Protein AF-A0A0M8VYR4-F1 (afdb_monomer)

Mean predicted aligned error: 5.16 Å

pLDDT: mean 91.38, std 10.71, range [46.81, 98.62]

Sequence (71 aa):
MPLIVDDRGTLQVAAVDVSKLLRTVGARWLHLVEAGEQGLDEDTVAALTIELAKLADRIDVACIAHSSGAP

Nearest PDB structures (foldseek):
  7a0g-assembly1_GGG  TM=6.520E-01  e=5.287E+00  Serratia marcescens
  7q21-assembly1_k  TM=5.367E-01  e=3.548E+00  Corynebacterium glutamicum ATCC 13032
  8q47-assembly1_A  TM=3.694E-01  e=1.225E+00  Bos taurus

Foldseek 3Di:
DDWDQDPVRDTDDDLVVQLVVLLVVLVVLQVCVVVVPPPDDNVVSVVSNVVSNVVSVVSVVVVVCVVVPDD

Radius of gyration: 15.95 Å; Cα contacts (8 Å, |Δi|>4): 56; chains: 1; bounding box: 37×24×41 Å

Secondary structure (DSSP, 8-state):
--EEE-TTS-EEE-HHHHHHHHHHHHHHHHHHHHTT-TT--HHHHHHHHHHHHHHHHHHHHHHHHHHHS--

Solvent-accessible surface area (backbone atoms only — not comparable t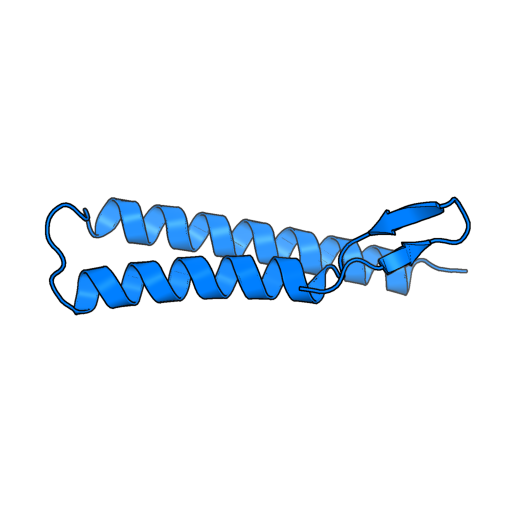o full-atom values): 4148 Å² total; per-residue (Å²): 135,72,77,42,72,47,101,85,71,48,81,41,65,59,64,69,59,52,33,50,47,36,45,48,52,32,53,51,51,53,50,41,52,76,71,64,49,84,94,64,56,66,68,60,52,51,54,52,28,51,52,33,43,54,52,24,52,53,51,53,51,53,50,50,53,53,68,74,65,61,132

Structure (mmCIF, N/CA/C/O backbone):
data_AF-A0A0M8VYR4-F1
#
_entry.id   AF-A0A0M8VYR4-F1
#
loop_
_atom_site.group_PDB
_atom_site.id
_atom_site.type_symbol
_atom_site.label_atom_id
_atom_site.label_alt_id
_atom_site.label_comp_id
_atom_site.label_asym_id
_atom_site.label_entity_id
_atom_site.label_seq_id
_atom_site.pdbx_PDB_ins_code
_atom_site.Cartn_x
_atom_site.Cartn_y
_atom_site.Cartn_z
_atom_site.occupancy
_atom_site.B_iso_or_equiv
_atom_site.auth_seq_id
_atom_site.auth_comp_id
_atom_site.auth_asym_id
_atom_site.auth_atom_id
_atom_site.pdbx_PDB_model_num
ATOM 1 N N . MET A 1 1 ? -3.595 -8.003 -11.159 1.00 68.00 1 MET A N 1
ATOM 2 C CA . MET A 1 1 ? -2.204 -7.578 -11.389 1.00 68.00 1 MET A CA 1
ATOM 3 C C . MET A 1 1 ? -1.629 -8.493 -12.458 1.00 68.00 1 MET A C 1
ATOM 5 O O . MET A 1 1 ? -1.550 -9.689 -12.194 1.00 68.00 1 MET A O 1
ATOM 9 N N . PRO A 1 2 ? -1.401 -8.000 -13.684 1.00 76.75 2 PRO A N 1
ATOM 10 C CA . PRO A 1 2 ? -0.922 -8.834 -14.779 1.00 76.75 2 PRO A CA 1
ATOM 11 C C . PRO A 1 2 ? 0.565 -9.159 -14.601 1.00 76.75 2 PRO A C 1
ATOM 13 O O . PRO A 1 2 ? 1.348 -8.310 -14.181 1.00 76.75 2 PRO A O 1
ATOM 16 N N . LEU A 1 3 ? 0.940 -10.394 -14.927 1.00 84.00 3 LEU A N 1
ATOM 17 C CA . LEU A 1 3 ? 2.337 -10.790 -15.073 1.00 84.00 3 LEU A CA 1
ATOM 18 C C . LEU A 1 3 ? 2.790 -10.446 -16.492 1.00 84.00 3 LEU A C 1
ATOM 20 O O . LEU A 1 3 ? 2.074 -10.718 -17.456 1.00 84.00 3 LEU A O 1
ATOM 24 N N . ILE A 1 4 ? 3.967 -9.848 -16.607 1.00 86.56 4 ILE A N 1
ATOM 25 C CA . ILE A 1 4 ? 4.601 -9.460 -17.867 1.00 86.56 4 ILE A CA 1
ATOM 26 C C . ILE A 1 4 ? 5.773 -10.412 -18.083 1.00 86.56 4 ILE A C 1
ATOM 28 O O . ILE A 1 4 ? 6.532 -10.658 -17.156 1.00 86.56 4 ILE A O 1
ATOM 32 N N . VAL A 1 5 ? 5.933 -10.963 -19.280 1.00 86.44 5 VAL A N 1
ATOM 33 C CA . VAL A 1 5 ? 7.113 -11.770 -19.620 1.00 86.44 5 VAL A CA 1
ATOM 34 C C . VAL A 1 5 ? 8.128 -10.847 -20.289 1.00 86.44 5 VAL A C 1
ATOM 36 O O . VAL A 1 5 ? 7.760 -10.142 -21.227 1.00 86.44 5 VAL A O 1
ATOM 39 N N . ASP A 1 6 ? 9.371 -10.822 -19.807 1.00 85.62 6 ASP A N 1
ATOM 40 C CA . ASP A 1 6 ? 10.456 -10.082 -20.466 1.00 85.62 6 ASP A CA 1
ATOM 41 C C . ASP A 1 6 ? 11.128 -10.891 -21.591 1.00 85.62 6 ASP A C 1
ATOM 43 O O . ASP A 1 6 ? 10.865 -12.081 -21.775 1.00 85.62 6 ASP A O 1
ATOM 47 N N . ASP A 1 7 ? 12.040 -10.257 -22.333 1.00 88.25 7 ASP A N 1
ATOM 48 C CA . ASP A 1 7 ? 12.750 -10.871 -23.469 1.00 88.25 7 ASP A CA 1
ATOM 49 C C . ASP A 1 7 ? 13.610 -12.090 -23.080 1.00 88.25 7 ASP A C 1
ATOM 51 O O . ASP A 1 7 ? 14.079 -12.832 -23.946 1.00 88.25 7 ASP A O 1
ATOM 55 N N . ARG A 1 8 ? 13.835 -12.316 -21.779 1.00 89.50 8 ARG A N 1
ATOM 56 C CA . ARG A 1 8 ? 14.566 -13.472 -21.237 1.00 89.50 8 ARG A CA 1
ATOM 57 C C . ARG A 1 8 ? 13.631 -14.568 -20.723 1.00 89.50 8 ARG A C 1
ATOM 59 O O . ARG A 1 8 ? 14.112 -15.575 -20.209 1.00 89.50 8 ARG A O 1
ATOM 66 N N . GLY A 1 9 ? 12.316 -14.390 -20.854 1.00 89.50 9 GLY A N 1
ATOM 67 C CA . GLY A 1 9 ? 11.310 -15.320 -20.347 1.00 89.50 9 GLY A CA 1
ATOM 68 C C . GLY A 1 9 ? 11.055 -15.197 -18.842 1.00 89.50 9 GLY A C 1
ATOM 69 O O . GLY A 1 9 ? 10.412 -16.077 -18.268 1.00 89.50 9 GLY A O 1
ATOM 70 N N . THR A 1 10 ? 11.545 -14.139 -18.187 1.00 91.19 10 THR A N 1
ATOM 71 C CA . THR A 1 10 ? 11.311 -13.926 -16.752 1.00 91.19 10 THR A CA 1
ATOM 72 C C . THR A 1 10 ? 9.955 -13.269 -16.544 1.00 91.19 10 THR A C 1
ATOM 74 O O . THR A 1 10 ? 9.585 -12.335 -17.255 1.00 91.19 10 THR A O 1
ATOM 77 N N . LEU A 1 11 ? 9.215 -13.744 -15.542 1.00 90.94 11 LEU A N 1
ATOM 78 C CA . LEU A 1 11 ? 7.969 -13.118 -15.122 1.00 90.94 11 LEU A CA 1
ATOM 79 C C . LEU A 1 11 ? 8.266 -11.887 -14.268 1.00 90.94 11 LEU A C 1
ATOM 81 O O . LEU A 1 11 ? 8.895 -11.976 -13.216 1.00 90.94 11 LEU A O 1
ATOM 85 N N . GLN A 1 12 ? 7.765 -10.753 -14.725 1.00 88.81 12 GLN A N 1
ATOM 86 C CA . GLN A 1 12 ? 7.863 -9.447 -14.105 1.00 88.81 12 GLN A CA 1
ATOM 87 C C . GLN A 1 12 ? 6.472 -8.962 -13.692 1.00 88.81 12 GLN A C 1
ATOM 89 O O . GLN A 1 12 ? 5.444 -9.363 -14.245 1.00 88.81 12 GLN A O 1
ATOM 94 N N . VAL A 1 13 ? 6.443 -8.049 -12.731 1.00 91.25 13 VAL A N 1
ATOM 95 C CA . VAL A 1 13 ? 5.252 -7.280 -12.364 1.00 91.25 13 VAL A CA 1
ATOM 96 C C . VAL A 1 13 ? 5.601 -5.809 -12.505 1.00 91.25 13 VAL A C 1
ATOM 98 O O . VAL A 1 13 ? 6.703 -5.395 -12.144 1.00 91.25 13 VAL A O 1
ATOM 101 N N . ALA A 1 14 ? 4.665 -5.008 -13.011 1.00 90.44 14 ALA A N 1
ATOM 102 C CA . ALA A 1 14 ? 4.861 -3.570 -13.076 1.00 90.44 14 ALA A CA 1
ATOM 103 C C . ALA A 1 14 ? 5.035 -3.001 -11.659 1.00 90.44 14 ALA A C 1
ATOM 105 O O . ALA A 1 14 ? 4.178 -3.175 -10.794 1.00 90.44 14 ALA A O 1
ATOM 106 N N . ALA A 1 15 ? 6.134 -2.287 -11.424 1.00 92.31 15 ALA A N 1
ATOM 107 C CA . ALA A 1 15 ? 6.437 -1.722 -10.112 1.00 92.31 15 ALA A CA 1
ATOM 108 C C . ALA A 1 15 ? 5.314 -0.815 -9.582 1.00 92.31 15 ALA A C 1
ATOM 110 O O . ALA A 1 15 ? 4.966 -0.896 -8.408 1.00 92.31 15 ALA A O 1
ATOM 111 N N . VAL A 1 16 ? 4.670 -0.042 -10.467 1.00 92.31 16 VAL A N 1
ATOM 112 C CA . VAL A 1 16 ? 3.505 0.792 -10.127 1.00 92.31 16 VAL A CA 1
ATOM 113 C C . VAL A 1 16 ? 2.344 -0.023 -9.552 1.00 92.31 16 VAL A C 1
ATOM 115 O O . VAL A 1 16 ? 1.670 0.439 -8.631 1.00 92.31 16 VAL A O 1
ATOM 118 N N . ASP A 1 17 ? 2.129 -1.248 -10.036 1.00 94.31 17 ASP A N 1
ATOM 119 C CA . ASP A 1 17 ? 1.077 -2.119 -9.518 1.00 94.31 17 ASP A CA 1
ATOM 120 C C . ASP A 1 17 ? 1.433 -2.639 -8.123 1.00 94.31 17 ASP A C 1
ATOM 122 O O . ASP A 1 17 ? 0.560 -2.704 -7.255 1.00 94.31 17 ASP A O 1
ATOM 126 N N . VAL A 1 18 ? 2.712 -2.945 -7.875 1.00 95.44 18 VAL A N 1
ATOM 127 C CA . VAL A 1 18 ? 3.200 -3.356 -6.550 1.00 95.44 18 VAL A CA 1
ATOM 128 C C . VAL A 1 18 ? 3.077 -2.204 -5.555 1.00 95.44 18 VAL A C 1
ATOM 130 O O . VAL A 1 18 ? 2.465 -2.368 -4.499 1.00 95.44 18 VAL A O 1
ATOM 133 N N . SER A 1 19 ? 3.580 -1.017 -5.897 1.00 97.00 19 SER A N 1
ATOM 134 C CA . SER A 1 19 ? 3.491 0.170 -5.042 1.00 97.00 19 SER A CA 1
ATOM 135 C C . SER A 1 19 ? 2.034 0.552 -4.750 1.00 97.00 19 SER A C 1
ATOM 137 O O . SER A 1 19 ? 1.687 0.891 -3.616 1.00 97.00 19 SER A O 1
ATOM 139 N N . LYS A 1 20 ? 1.139 0.447 -5.744 1.00 96.69 20 LYS A N 1
ATOM 140 C CA . LYS A 1 20 ? -0.304 0.670 -5.557 1.00 96.69 20 LYS A CA 1
ATOM 141 C C . LYS A 1 20 ? -0.936 -0.383 -4.648 1.00 96.69 20 LYS A C 1
ATOM 143 O O . LYS A 1 20 ? -1.767 -0.033 -3.807 1.00 96.69 20 LYS A O 1
ATOM 148 N N . LEU A 1 21 ? -0.555 -1.652 -4.792 1.00 97.44 21 LEU A N 1
ATOM 149 C CA . LEU A 1 21 ? -1.043 -2.734 -3.939 1.00 97.44 21 LEU A CA 1
ATOM 150 C C . LEU A 1 21 ? -0.658 -2.498 -2.475 1.00 97.44 21 LEU A C 1
ATOM 152 O O . LEU A 1 21 ? -1.534 -2.550 -1.617 1.00 97.44 21 LEU A O 1
ATOM 156 N N . LEU A 1 22 ? 0.608 -2.171 -2.197 1.00 98.19 22 LEU A N 1
ATOM 157 C CA . LEU A 1 22 ? 1.089 -1.886 -0.838 1.00 98.19 22 LEU A CA 1
ATOM 158 C C . LEU A 1 22 ? 0.289 -0.749 -0.184 1.00 98.19 22 LEU A C 1
ATOM 160 O O . LEU A 1 22 ? -0.207 -0.900 0.933 1.00 98.19 22 LEU A O 1
ATOM 164 N N . ARG A 1 23 ? 0.078 0.353 -0.915 1.00 98.25 23 ARG A N 1
ATOM 165 C CA . ARG A 1 23 ? -0.735 1.488 -0.442 1.00 98.25 23 ARG A CA 1
ATOM 166 C C . ARG A 1 23 ? -2.201 1.099 -0.213 1.00 98.25 23 ARG A C 1
ATOM 168 O O . ARG A 1 23 ? -2.797 1.507 0.779 1.00 98.25 23 ARG A O 1
ATOM 175 N N . THR A 1 24 ? -2.770 0.270 -1.089 1.00 98.12 24 THR A N 1
ATOM 176 C CA . THR A 1 24 ? -4.158 -0.213 -0.967 1.00 98.12 24 THR A CA 1
ATOM 177 C C . THR A 1 24 ? -4.342 -1.117 0.252 1.00 98.12 24 THR A C 1
ATOM 179 O O . THR A 1 24 ? -5.359 -1.023 0.936 1.00 98.12 24 THR A O 1
ATOM 182 N N . VAL A 1 25 ? -3.368 -1.983 0.542 1.00 98.25 25 VAL A N 1
ATOM 183 C CA . VAL A 1 25 ? -3.400 -2.865 1.716 1.00 98.25 25 VAL A CA 1
ATOM 184 C C . VAL A 1 25 ? -3.403 -2.045 3.006 1.00 98.25 25 VAL A C 1
ATOM 186 O O . VAL A 1 25 ? -4.285 -2.254 3.836 1.00 98.25 25 VAL A O 1
ATOM 189 N N . GLY A 1 26 ? -2.493 -1.074 3.136 1.00 97.56 26 GLY A N 1
ATOM 190 C CA . GLY A 1 26 ? -2.453 -0.186 4.301 1.00 97.56 26 GLY A CA 1
ATOM 191 C C . GLY A 1 26 ? -3.750 0.609 4.482 1.00 97.56 26 GLY A C 1
ATOM 192 O O . GLY A 1 26 ? -4.345 0.591 5.555 1.00 97.56 26 GLY A O 1
ATOM 193 N N . ALA A 1 27 ? -4.263 1.216 3.405 1.00 97.62 27 ALA A N 1
ATOM 194 C CA . ALA A 1 27 ? -5.534 1.944 3.440 1.00 97.62 27 ALA A CA 1
ATOM 195 C C . ALA A 1 27 ? -6.714 1.053 3.864 1.00 97.62 27 ALA A C 1
ATOM 197 O O . ALA A 1 27 ? -7.577 1.478 4.629 1.00 97.62 27 ALA A O 1
ATOM 198 N N . ARG A 1 28 ? -6.745 -0.205 3.405 1.00 97.88 28 ARG A N 1
ATOM 199 C CA . ARG A 1 28 ? -7.782 -1.159 3.807 1.00 97.88 28 ARG A CA 1
ATOM 200 C C . ARG A 1 28 ? -7.684 -1.517 5.287 1.00 97.88 28 ARG A C 1
ATOM 202 O O . ARG A 1 28 ? -8.721 -1.667 5.920 1.00 97.88 28 ARG A O 1
ATOM 209 N N . TRP A 1 29 ? -6.483 -1.682 5.835 1.00 97.62 29 TRP A N 1
ATOM 210 C CA . TRP A 1 29 ? -6.327 -1.963 7.262 1.00 97.62 29 TRP A CA 1
ATOM 211 C C . TRP 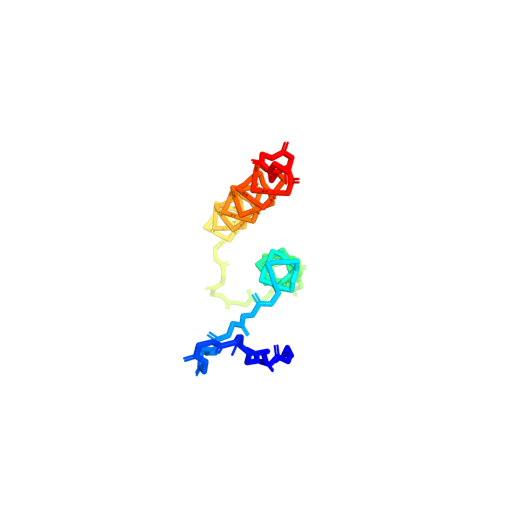A 1 29 ? -6.786 -0.796 8.129 1.00 97.62 29 TRP A C 1
ATOM 213 O O . TRP A 1 29 ? -7.544 -1.026 9.066 1.00 97.62 29 TRP A O 1
ATOM 223 N N . LEU A 1 30 ? -6.415 0.437 7.769 1.00 97.31 30 LEU A N 1
ATOM 224 C CA . LEU A 1 30 ? -6.919 1.637 8.444 1.00 97.31 30 LEU A CA 1
ATOM 225 C C . LEU A 1 30 ? -8.449 1.687 8.418 1.00 97.31 30 LEU A C 1
ATOM 227 O O . LEU A 1 30 ? -9.073 1.872 9.455 1.00 97.31 30 LEU A O 1
ATOM 231 N N . HIS A 1 31 ? -9.057 1.408 7.264 1.00 97.69 31 HIS A N 1
ATOM 232 C CA . HIS A 1 31 ? -10.512 1.395 7.146 1.00 97.69 31 HIS A CA 1
ATOM 233 C C . HIS A 1 31 ? -11.190 0.352 8.052 1.00 97.69 31 HIS A C 1
ATOM 235 O O . HIS A 1 31 ? -12.274 0.597 8.571 1.00 97.69 31 HIS A O 1
ATOM 241 N N . LEU A 1 32 ? -10.569 -0.815 8.259 1.00 97.75 32 LEU A N 1
ATOM 242 C CA . LEU A 1 32 ? -11.103 -1.833 9.172 1.00 97.75 32 LEU A CA 1
ATOM 243 C C . LEU A 1 32 ? -11.019 -1.378 10.636 1.00 97.75 32 LEU A C 1
ATOM 245 O O . LEU A 1 32 ? -11.965 -1.600 11.389 1.00 97.75 32 LEU A O 1
ATOM 249 N N . VAL A 1 33 ? -9.930 -0.705 11.022 1.00 97.44 33 VAL A N 1
ATOM 250 C CA . VAL A 1 33 ? -9.800 -0.096 12.357 1.00 97.44 33 VAL A CA 1
ATOM 251 C C . VAL A 1 33 ? -10.868 0.982 12.561 1.00 97.44 33 VAL A C 1
ATOM 253 O O . VAL A 1 33 ? -11.586 0.946 13.556 1.00 97.44 33 VAL A O 1
ATOM 256 N N . GLU A 1 34 ? -11.052 1.879 11.589 1.00 95.69 34 GLU A N 1
ATOM 257 C CA . GLU A 1 34 ? -12.099 2.914 11.614 1.00 95.69 34 GLU A CA 1
ATOM 258 C C . GLU A 1 34 ? -13.515 2.322 11.700 1.00 95.69 34 GLU A C 1
ATOM 260 O O . GLU A 1 34 ? -14.398 2.898 12.336 1.00 95.69 34 GLU A O 1
ATOM 265 N N . ALA A 1 35 ? -13.738 1.160 11.080 1.00 97.44 35 ALA A N 1
ATOM 266 C CA . ALA A 1 35 ? -15.002 0.429 11.139 1.00 97.44 35 ALA A CA 1
ATOM 267 C C . ALA A 1 35 ? -15.224 -0.320 12.470 1.00 97.44 35 ALA A C 1
ATOM 269 O O . ALA A 1 35 ? -16.292 -0.905 12.665 1.00 97.44 35 ALA A O 1
ATOM 270 N N . GLY A 1 36 ? 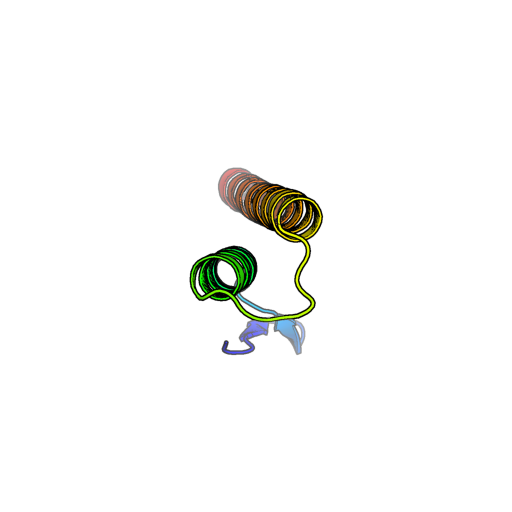-14.251 -0.302 13.387 1.00 95.69 36 GLY A N 1
ATOM 271 C CA . GLY A 1 36 ? -14.347 -0.942 14.699 1.00 95.69 36 GLY A CA 1
ATOM 272 C C . GLY A 1 36 ? -14.180 -2.463 14.670 1.00 95.69 36 GLY A C 1
ATOM 273 O O . GLY A 1 36 ? -14.699 -3.146 15.563 1.00 95.69 36 GLY A O 1
ATOM 274 N N . GLU A 1 37 ? -13.490 -3.003 13.657 1.00 96.19 37 GLU A N 1
ATOM 275 C CA . GLU A 1 37 ? -13.188 -4.435 13.601 1.00 96.19 37 GLU A CA 1
ATOM 276 C C . GLU A 1 37 ? -12.409 -4.898 14.832 1.00 96.19 37 GLU A C 1
ATOM 278 O O . GLU A 1 37 ? -11.462 -4.258 15.293 1.00 96.19 37 GLU A O 1
ATOM 283 N N . GLN A 1 38 ? -12.820 -6.042 15.372 1.00 92.44 38 GLN A N 1
ATOM 284 C CA . GLN A 1 38 ? -12.279 -6.549 16.627 1.00 92.44 38 GLN A CA 1
ATOM 285 C C . GLN A 1 38 ? -10.954 -7.280 16.393 1.00 92.44 38 GLN A C 1
ATOM 287 O O . GLN A 1 38 ? -10.790 -8.020 15.425 1.00 92.44 38 GLN A O 1
ATOM 292 N N . GLY A 1 39 ? -10.009 -7.116 17.320 1.00 91.06 39 GLY A N 1
ATOM 293 C CA . GLY A 1 39 ? -8.702 -7.779 17.253 1.00 91.06 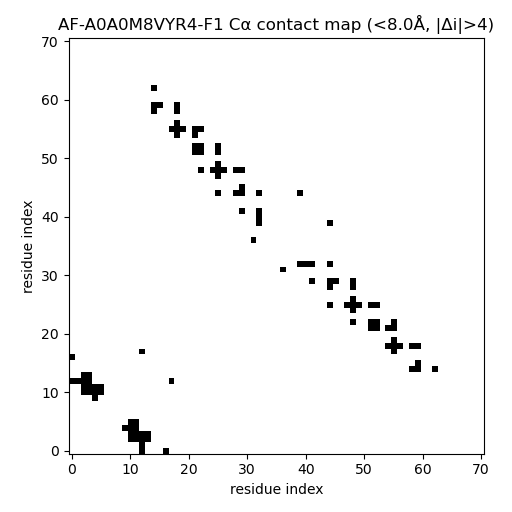39 GLY A CA 1
ATOM 294 C C . GLY A 1 39 ? -7.660 -7.064 16.388 1.00 91.06 39 GLY A C 1
ATOM 295 O O . GLY A 1 39 ? -6.594 -7.630 16.151 1.00 91.06 39 GLY A O 1
ATOM 296 N N . LEU A 1 40 ? -7.938 -5.835 15.945 1.00 94.88 40 LEU A N 1
ATOM 297 C CA . LEU A 1 40 ? -6.948 -4.946 15.344 1.00 94.88 40 LEU A CA 1
ATOM 298 C C . LEU A 1 40 ? -6.486 -3.917 16.379 1.00 94.88 40 LEU A C 1
ATOM 300 O O . LEU A 1 40 ? -7.295 -3.185 16.937 1.00 94.88 40 LEU A O 1
ATOM 304 N N . ASP A 1 41 ? -5.180 -3.872 16.624 1.00 96.38 41 ASP A N 1
ATOM 305 C CA . ASP A 1 41 ? -4.552 -2.817 17.416 1.00 96.38 41 ASP A CA 1
ATOM 306 C C . ASP A 1 41 ? -4.238 -1.613 16.514 1.00 96.38 41 ASP A C 1
ATOM 308 O O . ASP A 1 41 ? -3.544 -1.757 15.503 1.00 96.38 41 ASP A O 1
ATOM 312 N N . GLU A 1 42 ? -4.776 -0.440 16.861 1.00 96.88 42 GLU A N 1
ATOM 313 C CA . GLU A 1 42 ? -4.694 0.780 16.046 1.00 96.88 42 GLU A CA 1
A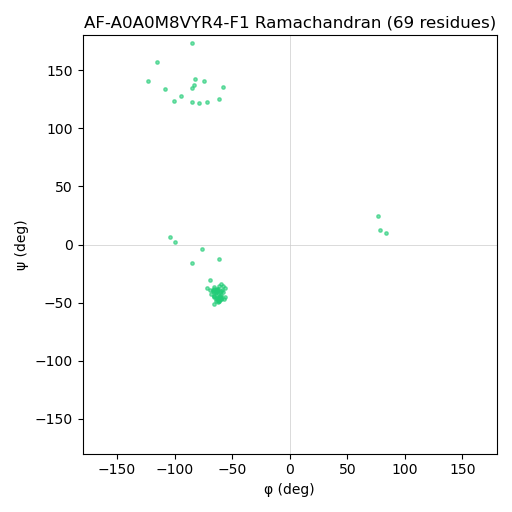TOM 314 C C . GLU A 1 42 ? -3.243 1.218 15.815 1.00 96.88 42 GLU A C 1
ATOM 316 O O . GLU A 1 42 ? -2.846 1.457 14.671 1.00 96.88 42 GLU A O 1
ATOM 321 N N . ASP A 1 43 ? -2.427 1.229 16.871 1.00 97.50 43 ASP A N 1
ATOM 322 C CA . ASP A 1 43 ? -1.020 1.630 16.799 1.00 97.50 43 ASP A CA 1
ATOM 323 C C . ASP A 1 43 ? -0.212 0.675 15.911 1.00 97.50 43 ASP A C 1
ATOM 325 O O . ASP A 1 43 ? 0.589 1.105 15.072 1.00 97.50 43 ASP A O 1
ATOM 329 N N . THR A 1 44 ? -0.454 -0.632 16.035 1.00 97.69 44 THR A N 1
ATOM 330 C CA . THR A 1 44 ? 0.177 -1.646 15.183 1.00 97.69 44 THR A CA 1
ATOM 331 C C . THR A 1 44 ? -0.218 -1.465 13.719 1.00 97.69 44 THR A C 1
ATOM 333 O O . THR A 1 44 ? 0.646 -1.494 12.837 1.00 97.69 44 THR A O 1
ATOM 336 N N . VAL A 1 45 ? -1.505 -1.255 13.427 1.00 98.12 45 VAL A N 1
ATOM 337 C CA . VAL A 1 45 ? -1.980 -1.033 12.052 1.00 98.12 45 VAL A CA 1
ATOM 338 C C . VAL A 1 45 ? -1.394 0.252 11.464 1.00 98.12 45 VAL A C 1
ATOM 340 O O . VAL A 1 45 ? -0.965 0.251 10.303 1.00 98.12 45 VAL A O 1
ATOM 343 N N . ALA A 1 46 ? -1.317 1.327 12.250 1.00 97.62 46 ALA A N 1
ATOM 344 C CA . ALA A 1 46 ? -0.699 2.580 11.834 1.00 97.62 46 ALA A CA 1
ATOM 345 C C . ALA A 1 46 ? 0.792 2.385 11.512 1.00 97.62 46 ALA A C 1
ATOM 347 O O . ALA A 1 46 ? 1.247 2.765 10.427 1.00 97.62 46 ALA A O 1
ATOM 348 N N . ALA A 1 47 ? 1.539 1.719 12.399 1.00 98.50 47 ALA A N 1
ATOM 349 C CA . ALA A 1 47 ? 2.955 1.427 12.196 1.00 98.50 47 ALA A CA 1
ATOM 350 C C . ALA A 1 47 ? 3.194 0.589 10.929 1.00 98.50 47 ALA A C 1
ATOM 352 O O . ALA A 1 47 ? 4.035 0.939 10.099 1.00 98.50 47 ALA A O 1
ATOM 353 N N . LEU A 1 48 ? 2.419 -0.479 10.727 1.00 98.38 48 LEU A N 1
ATOM 354 C CA . LEU A 1 48 ? 2.541 -1.323 9.536 1.00 98.38 48 LEU A CA 1
ATOM 355 C C . LEU A 1 48 ? 2.166 -0.576 8.251 1.00 98.38 48 LEU A C 1
ATOM 357 O O . LEU A 1 48 ? 2.827 -0.745 7.227 1.00 98.38 48 LEU A O 1
ATOM 361 N N . THR A 1 49 ? 1.145 0.281 8.295 1.00 98.38 49 THR A N 1
ATOM 362 C CA . THR A 1 49 ? 0.742 1.097 7.140 1.00 98.38 49 THR A 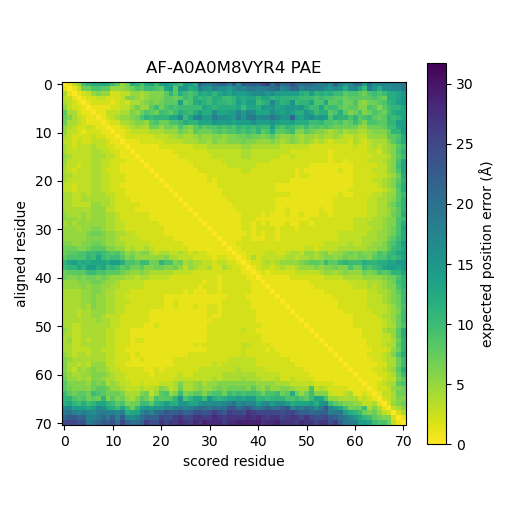CA 1
ATOM 363 C C . THR A 1 49 ? 1.845 2.072 6.728 1.00 98.38 49 THR A C 1
ATOM 365 O O . THR A 1 49 ? 2.111 2.235 5.534 1.00 98.38 49 THR A O 1
ATOM 368 N N . ILE A 1 50 ? 2.545 2.664 7.699 1.00 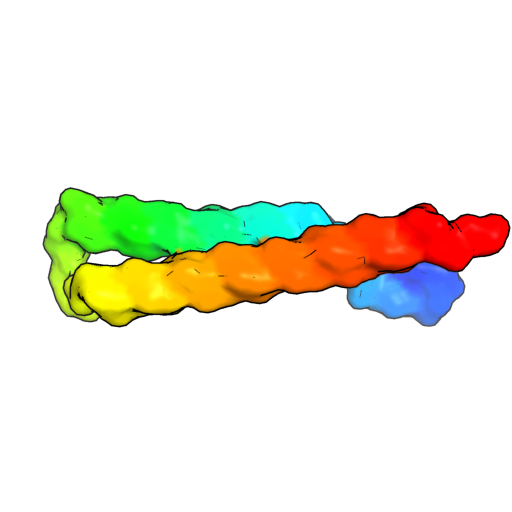98.31 50 ILE A N 1
ATOM 369 C CA . ILE A 1 50 ? 3.715 3.514 7.447 1.00 98.31 50 ILE A CA 1
ATOM 370 C C . ILE A 1 50 ? 4.835 2.715 6.770 1.00 98.31 50 ILE A C 1
ATOM 372 O O . ILE A 1 50 ? 5.419 3.186 5.793 1.00 98.31 50 ILE A O 1
ATOM 376 N N . GLU A 1 51 ? 5.133 1.504 7.242 1.00 98.62 51 GLU A N 1
ATOM 377 C CA . GLU A 1 51 ? 6.181 0.674 6.633 1.00 98.62 51 GLU A CA 1
ATOM 378 C C . GLU A 1 51 ? 5.827 0.230 5.205 1.00 98.62 51 GLU A C 1
ATOM 380 O O . GLU A 1 51 ? 6.693 0.233 4.326 1.00 98.62 51 GLU A O 1
ATOM 385 N N . LEU A 1 52 ? 4.552 -0.062 4.926 1.00 98.62 52 LEU A N 1
ATOM 386 C CA . LEU A 1 52 ? 4.085 -0.326 3.561 1.00 98.62 52 LEU A CA 1
ATOM 387 C C . LEU A 1 52 ? 4.265 0.890 2.645 1.00 98.62 52 LEU A C 1
ATOM 389 O O . LEU A 1 52 ? 4.705 0.731 1.503 1.00 98.62 52 LEU A O 1
ATOM 393 N N . ALA A 1 53 ? 3.964 2.095 3.137 1.00 98.25 53 ALA A N 1
ATOM 394 C CA . ALA A 1 53 ? 4.166 3.331 2.383 1.00 98.25 53 ALA A CA 1
ATOM 395 C C . ALA A 1 53 ? 5.655 3.571 2.087 1.00 98.25 53 ALA A C 1
ATOM 397 O O . ALA A 1 53 ? 6.021 3.777 0.931 1.00 98.25 53 ALA A O 1
ATOM 398 N N . LYS A 1 54 ? 6.529 3.426 3.093 1.00 98.31 54 LYS A N 1
ATOM 399 C CA . LYS A 1 54 ? 7.988 3.538 2.919 1.00 98.31 54 LYS A CA 1
ATOM 400 C C . LYS A 1 54 ? 8.529 2.536 1.901 1.00 98.31 54 LYS A C 1
ATOM 402 O O . LYS A 1 54 ? 9.416 2.869 1.113 1.00 98.31 54 LYS A O 1
ATOM 407 N N . LEU A 1 55 ? 8.026 1.300 1.914 1.00 98.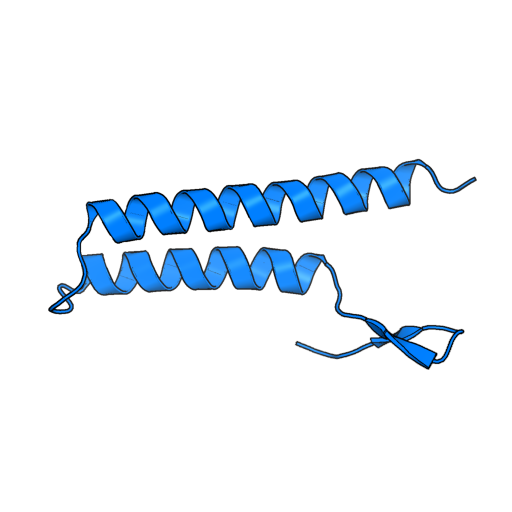31 55 LEU A N 1
ATOM 408 C CA . LEU A 1 55 ? 8.428 0.290 0.938 1.00 98.31 55 LEU A CA 1
ATOM 409 C C . LEU A 1 55 ? 7.975 0.666 -0.479 1.00 98.31 55 LEU A C 1
ATOM 411 O O . LEU A 1 55 ? 8.775 0.568 -1.409 1.00 98.31 55 LEU A O 1
ATOM 415 N N . ALA A 1 56 ? 6.733 1.128 -0.640 1.00 97.75 56 ALA A N 1
ATOM 416 C CA . ALA A 1 56 ? 6.219 1.598 -1.924 1.00 97.75 56 ALA A CA 1
ATOM 417 C C . ALA A 1 56 ? 7.044 2.776 -2.472 1.00 97.75 56 ALA A C 1
ATOM 419 O O . ALA A 1 56 ? 7.433 2.764 -3.638 1.00 97.75 56 ALA A O 1
ATOM 420 N N . ASP A 1 57 ? 7.404 3.740 -1.622 1.00 97.06 57 ASP A N 1
ATOM 421 C CA . ASP A 1 57 ? 8.229 4.888 -2.017 1.00 97.06 57 ASP A CA 1
ATOM 422 C C . ASP A 1 57 ? 9.627 4.456 -2.479 1.00 97.06 57 ASP A C 1
ATOM 424 O O . ASP A 1 57 ? 10.149 4.960 -3.474 1.00 97.06 57 ASP A O 1
ATOM 428 N N . ARG A 1 58 ? 10.237 3.473 -1.804 1.00 97.00 58 ARG A N 1
ATOM 429 C CA . ARG A 1 58 ? 11.535 2.916 -2.217 1.00 97.00 58 ARG A CA 1
ATOM 430 C C . ARG A 1 58 ? 11.476 2.232 -3.581 1.00 97.00 58 ARG A C 1
ATOM 432 O O . ARG A 1 58 ? 12.438 2.342 -4.340 1.00 97.00 58 ARG A O 1
ATOM 439 N N . ILE A 1 59 ? 10.386 1.523 -3.876 1.00 95.50 59 ILE A N 1
ATOM 440 C CA . ILE A 1 59 ? 10.162 0.908 -5.191 1.00 95.50 59 ILE A CA 1
ATOM 441 C C . ILE A 1 59 ? 10.047 2.003 -6.253 1.00 95.50 59 ILE A C 1
ATOM 443 O O . ILE A 1 59 ? 10.757 1.951 -7.258 1.00 95.50 59 ILE A O 1
ATOM 447 N N . ASP A 1 60 ? 9.226 3.024 -6.001 1.00 93.38 60 ASP A N 1
ATOM 448 C CA . ASP A 1 60 ? 9.016 4.131 -6.938 1.00 93.38 60 ASP A CA 1
ATOM 449 C C . ASP A 1 60 ? 10.338 4.871 -7.235 1.00 93.38 60 ASP A C 1
ATOM 451 O O . ASP A 1 60 ? 10.679 5.091 -8.400 1.00 93.38 60 ASP A O 1
ATOM 455 N N . VAL A 1 61 ? 11.146 5.169 -6.208 1.00 94.38 61 VAL A N 1
ATOM 456 C CA . VAL A 1 61 ? 12.476 5.792 -6.365 1.00 94.38 61 VAL A CA 1
ATOM 457 C C . VAL A 1 61 ? 13.429 4.911 -7.176 1.00 94.38 61 VAL A C 1
ATOM 459 O O . VAL A 1 61 ? 14.109 5.417 -8.072 1.00 94.38 61 VAL A O 1
ATOM 462 N N . ALA A 1 62 ? 13.482 3.604 -6.898 1.00 91.19 62 ALA A N 1
ATOM 463 C CA . ALA A 1 62 ? 14.338 2.680 -7.642 1.00 91.19 62 ALA A CA 1
ATOM 464 C C . ALA A 1 62 ? 13.949 2.619 -9.129 1.00 91.19 62 ALA A C 1
ATOM 466 O O . ALA A 1 62 ? 14.823 2.597 -9.999 1.00 91.19 62 ALA A O 1
ATOM 467 N N . CYS A 1 63 ? 12.650 2.662 -9.432 1.00 90.75 63 CYS A N 1
ATOM 468 C CA . CYS A 1 63 ? 12.158 2.698 -10.805 1.00 90.75 63 CYS A CA 1
ATOM 469 C C . CYS A 1 63 ? 12.475 4.016 -11.520 1.00 90.75 63 CYS A C 1
ATOM 471 O O . CYS A 1 63 ? 12.930 3.969 -12.661 1.00 90.75 63 CYS A O 1
ATOM 473 N N . ILE A 1 64 ? 12.313 5.169 -10.859 1.00 84.19 64 ILE A N 1
ATOM 474 C CA . ILE A 1 64 ? 12.687 6.477 -11.431 1.00 84.19 64 ILE A CA 1
ATOM 475 C C . ILE A 1 64 ? 14.187 6.522 -11.735 1.00 84.19 64 ILE A C 1
ATOM 477 O O . ILE A 1 64 ? 14.585 6.970 -12.814 1.00 84.19 64 ILE A O 1
ATOM 481 N N . ALA A 1 65 ? 15.021 6.040 -10.808 1.00 85.25 65 ALA A N 1
ATOM 482 C CA . ALA A 1 65 ? 16.468 5.972 -10.990 1.00 85.25 65 ALA A CA 1
ATOM 483 C C . ALA A 1 65 ? 16.843 5.083 -12.185 1.00 85.25 65 ALA A C 1
ATOM 485 O O . ALA A 1 65 ? 17.702 5.454 -12.983 1.00 85.25 65 ALA A O 1
ATOM 486 N N . HIS A 1 66 ? 16.156 3.949 -12.351 1.00 80.75 66 HIS A N 1
ATOM 487 C CA . HIS A 1 66 ? 16.352 3.059 -13.491 1.00 80.75 66 HIS A CA 1
ATOM 488 C C . HIS A 1 66 ? 15.940 3.709 -14.822 1.00 80.75 66 HIS A C 1
ATOM 490 O O . HIS A 1 66 ? 16.703 3.651 -15.782 1.00 80.75 66 HIS A O 1
ATOM 496 N N . SER A 1 67 ? 14.785 4.384 -14.880 1.00 74.44 67 SER A N 1
ATOM 497 C CA . SER A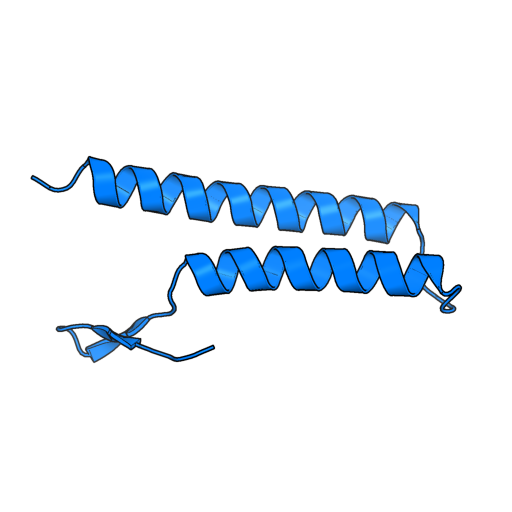 1 67 ? 14.333 5.072 -16.100 1.00 74.44 67 SER A CA 1
ATOM 498 C C . SER A 1 67 ? 15.171 6.304 -16.454 1.00 74.44 67 SER A C 1
ATOM 500 O O . SER A 1 67 ? 15.304 6.630 -17.627 1.00 74.44 67 SER A O 1
ATOM 502 N N . SER A 1 68 ? 15.735 6.990 -15.454 1.00 71.75 68 SER A N 1
ATOM 503 C CA . SER A 1 68 ? 16.532 8.216 -15.647 1.00 71.75 68 SER A CA 1
ATOM 504 C C . SER A 1 68 ? 18.003 7.937 -15.978 1.00 71.75 68 SER A C 1
ATOM 506 O O . SER A 1 68 ? 18.712 8.842 -16.405 1.00 71.75 68 SER A O 1
ATOM 508 N N . GLY A 1 69 ? 18.472 6.708 -15.738 1.00 57.03 69 GLY A N 1
ATOM 509 C CA . GLY A 1 69 ? 19.847 6.264 -15.980 1.00 57.03 69 GLY A CA 1
ATOM 510 C C . GLY A 1 69 ? 20.026 5.394 -17.226 1.00 57.03 69 GLY A C 1
ATOM 511 O O . GLY A 1 69 ? 21.114 4.856 -17.423 1.00 57.03 69 GLY A O 1
ATOM 512 N N . ALA A 1 70 ? 18.981 5.216 -18.040 1.00 46.81 70 ALA A N 1
ATOM 513 C CA . ALA A 1 70 ? 19.086 4.512 -19.313 1.00 46.81 70 ALA A CA 1
ATOM 514 C C . ALA A 1 70 ? 19.858 5.389 -20.330 1.00 46.81 70 ALA A C 1
ATOM 516 O O . ALA A 1 70 ? 19.448 6.534 -20.536 1.00 46.81 70 ALA A O 1
ATOM 517 N N . PRO A 1 71 ? 20.980 4.909 -20.906 1.00 50.72 71 PRO A N 1
ATOM 518 C CA . PRO A 1 71 ? 21.716 5.619 -21.954 1.00 50.72 71 PRO A CA 1
ATOM 519 C C . PRO A 1 71 ? 20.935 5.727 -23.269 1.00 50.72 71 PRO A C 1
ATOM 521 O O . PRO A 1 71 ? 20.071 4.856 -23.528 1.00 50.72 71 PRO A O 1
#